Protein AF-A0A2X3M822-F1 (afdb_monomer_lite)

Structure (mmCIF, N/CA/C/O backbone):
data_AF-A0A2X3M822-F1
#
_entry.id   AF-A0A2X3M822-F1
#
loop_
_atom_site.group_PDB
_atom_site.id
_atom_site.type_symbol
_atom_site.label_atom_id
_atom_site.label_alt_id
_atom_site.label_comp_id
_atom_site.label_asym_id
_atom_site.label_entity_id
_atom_site.label_seq_id
_atom_site.pdbx_PDB_ins_code
_atom_site.Cartn_x
_atom_site.Cartn_y
_atom_site.Cartn_z
_atom_site.occupancy
_atom_site.B_iso_or_equiv
_atom_site.auth_seq_id
_atom_site.auth_comp_id
_atom_site.auth_asym_id
_atom_site.auth_atom_id
_atom_site.pdbx_PDB_model_num
ATOM 1 N N . MET A 1 1 ? -4.414 3.227 -18.462 1.00 56.84 1 MET A N 1
ATOM 2 C CA . MET A 1 1 ? -5.120 4.006 -17.420 1.00 56.84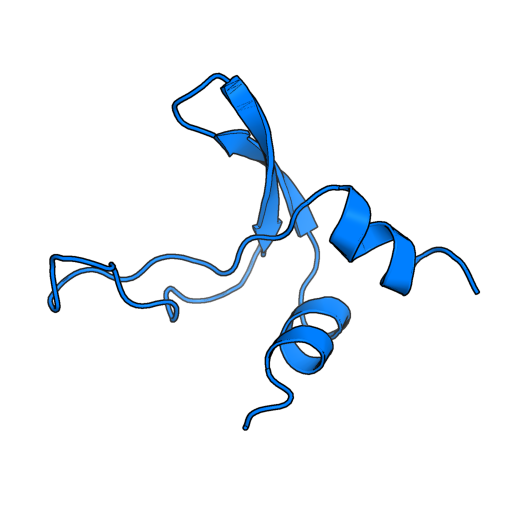 1 MET A CA 1
ATOM 3 C C . MET A 1 1 ? -6.007 3.038 -16.655 1.00 56.84 1 MET A C 1
ATOM 5 O O . MET A 1 1 ? -6.691 2.262 -17.309 1.00 56.84 1 MET A O 1
ATOM 9 N N . SER A 1 2 ? -5.936 3.010 -15.324 1.00 81.44 2 SER A N 1
ATOM 10 C CA . SER A 1 2 ? -6.695 2.074 -14.475 1.00 81.44 2 SER A CA 1
ATOM 11 C C . SER A 1 2 ? -7.218 2.781 -13.227 1.00 81.44 2 SER A C 1
ATOM 13 O O . SER A 1 2 ? -6.515 3.637 -12.698 1.00 81.44 2 SER A O 1
ATOM 15 N N . ASN A 1 3 ? -8.377 2.362 -12.713 1.00 86.06 3 ASN A N 1
ATOM 16 C CA . ASN A 1 3 ? -8.969 2.880 -11.470 1.00 86.06 3 ASN A CA 1
ATOM 17 C C . ASN A 1 3 ? -8.591 2.065 -10.218 1.00 86.06 3 ASN A C 1
ATOM 19 O O . ASN A 1 3 ? -9.152 2.277 -9.145 1.00 86.06 3 ASN A O 1
ATOM 23 N N . TYR A 1 4 ? -7.594 1.178 -10.325 1.00 89.06 4 TYR A N 1
ATOM 24 C CA . TYR A 1 4 ? -7.180 0.277 -9.245 1.00 89.06 4 TYR A CA 1
ATOM 25 C C . TYR A 1 4 ? -6.794 0.972 -7.940 1.00 89.06 4 TYR A C 1
ATOM 27 O O . TYR A 1 4 ? -6.893 0.358 -6.882 1.00 89.06 4 TYR A O 1
ATOM 35 N N . PHE A 1 5 ? -6.371 2.237 -7.992 1.00 87.50 5 PHE A N 1
ATOM 36 C CA . PHE A 1 5 ? -6.110 3.014 -6.785 1.00 87.50 5 PHE A CA 1
ATOM 37 C C . PHE A 1 5 ? -7.365 3.115 -5.907 1.00 87.50 5 PHE A C 1
ATOM 39 O O . PHE A 1 5 ? -7.356 2.632 -4.778 1.00 87.50 5 PHE A O 1
ATOM 46 N N . PHE A 1 6 ? -8.462 3.659 -6.445 1.00 88.88 6 PHE A N 1
ATOM 47 C CA . PHE A 1 6 ? -9.713 3.813 -5.699 1.00 88.88 6 PHE A CA 1
ATOM 48 C C . PHE A 1 6 ? -10.371 2.470 -5.394 1.00 88.88 6 PHE A C 1
ATOM 50 O O . PHE A 1 6 ? -10.887 2.279 -4.296 1.00 88.88 6 PHE A O 1
ATOM 57 N N . GLU A 1 7 ? -10.302 1.516 -6.326 1.00 87.75 7 GLU A N 1
ATOM 58 C CA . GLU A 1 7 ? -10.823 0.169 -6.082 1.00 87.75 7 GLU A CA 1
ATOM 59 C C . GLU A 1 7 ? -10.148 -0.469 -4.866 1.00 87.75 7 GLU A C 1
ATOM 61 O O . GLU A 1 7 ? -10.834 -0.934 -3.963 1.00 87.75 7 GLU A O 1
ATOM 66 N N . ASN A 1 8 ? -8.815 -0.439 -4.787 1.00 87.88 8 ASN A N 1
ATOM 67 C CA . ASN A 1 8 ? -8.099 -0.990 -3.638 1.00 87.88 8 ASN A CA 1
ATOM 68 C C . ASN A 1 8 ? -8.345 -0.175 -2.361 1.00 87.88 8 ASN A C 1
ATOM 70 O O . ASN A 1 8 ? -8.520 -0.772 -1.300 1.00 87.88 8 ASN A O 1
ATOM 74 N N . LEU A 1 9 ? -8.384 1.161 -2.462 1.00 89.19 9 LEU A N 1
ATOM 75 C CA . LEU A 1 9 ? -8.565 2.072 -1.326 1.00 89.19 9 LEU A CA 1
ATOM 76 C C . LEU A 1 9 ? -9.840 1.768 -0.527 1.00 89.19 9 LEU A C 1
ATOM 78 O O . LEU A 1 9 ? -9.801 1.741 0.708 1.00 89.19 9 LEU A O 1
ATOM 82 N N . PHE A 1 10 ? -10.946 1.510 -1.232 1.00 90.56 10 PHE A N 1
ATOM 83 C CA . PHE A 1 10 ? -12.250 1.239 -0.623 1.00 90.56 10 PHE A CA 1
ATOM 84 C C . PHE A 1 10 ? -12.553 -0.251 -0.426 1.00 90.56 10 PHE A C 1
ATOM 86 O O . PHE A 1 10 ? -13.388 -0.585 0.409 1.00 90.56 10 PHE A O 1
ATOM 93 N N . LYS A 1 11 ? -11.896 -1.156 -1.164 1.00 91.25 11 LYS A N 1
ATOM 94 C CA . LYS A 1 11 ? -12.142 -2.605 -1.067 1.00 91.25 11 LYS A CA 1
ATOM 95 C C . LYS A 1 11 ? -11.536 -3.251 0.178 1.00 91.25 11 LYS A C 1
ATOM 97 O O . LYS A 1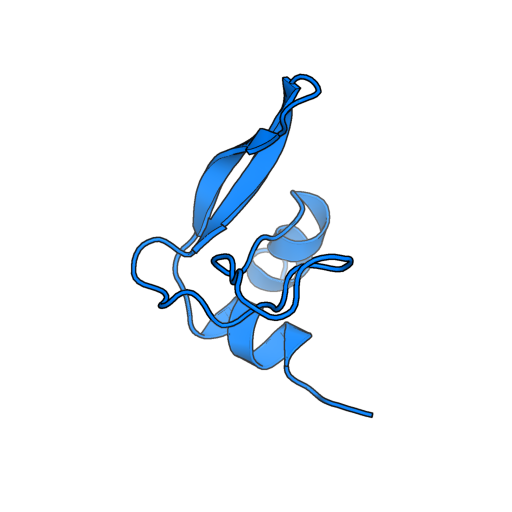 11 ? -12.086 -4.238 0.659 1.00 91.25 11 LYS A O 1
ATOM 102 N N . TYR A 1 12 ? -10.390 -2.763 0.649 1.00 92.56 12 TYR A N 1
ATOM 103 C CA . TYR A 1 12 ? -9.653 -3.396 1.744 1.00 92.56 12 TYR A CA 1
ATOM 104 C C . TYR A 1 12 ? -9.672 -2.562 3.020 1.00 92.56 12 TYR A C 1
ATOM 106 O O . TYR A 1 12 ? -9.754 -1.336 2.983 1.00 92.56 12 TYR A O 1
ATOM 114 N N . GLU A 1 13 ? -9.528 -3.246 4.151 1.00 93.81 13 GLU A N 1
ATOM 115 C CA . GLU A 1 13 ? -9.153 -2.627 5.418 1.00 93.81 13 GLU A CA 1
ATOM 116 C C . GLU A 1 13 ? -7.632 -2.533 5.539 1.00 93.81 13 GLU A C 1
ATOM 118 O O . GLU A 1 13 ? -6.894 -3.373 5.012 1.00 93.81 13 GLU A O 1
ATOM 123 N N . TRP A 1 14 ? -7.170 -1.499 6.240 1.00 94.31 14 TRP A N 1
ATOM 124 C CA . TRP A 1 14 ? -5.768 -1.091 6.275 1.00 94.31 14 TRP A CA 1
ATOM 125 C C . TRP A 1 14 ? -5.203 -1.186 7.691 1.00 94.31 14 TRP A C 1
ATOM 127 O O . TRP A 1 14 ? -5.756 -0.609 8.626 1.00 94.31 14 TRP A O 1
ATOM 137 N N . VAL A 1 15 ? -4.066 -1.869 7.848 1.00 95.50 15 VAL A N 1
ATOM 138 C CA . VAL A 1 15 ? -3.322 -1.941 9.114 1.00 95.50 15 VAL A CA 1
ATOM 139 C C . VAL A 1 15 ? -2.007 -1.180 9.007 1.00 95.50 15 VAL A C 1
ATOM 141 O O . VAL A 1 15 ? -1.302 -1.259 7.999 1.00 95.50 15 VAL A O 1
ATOM 144 N N . GLN A 1 16 ? -1.674 -0.419 10.050 1.00 95.44 16 GLN A N 1
ATOM 145 C CA . GLN A 1 16 ? -0.428 0.338 10.101 1.00 95.44 16 GLN A CA 1
ATOM 146 C C . GLN A 1 16 ? 0.778 -0.606 10.199 1.00 95.44 16 GLN A C 1
ATOM 148 O O . GLN A 1 16 ? 0.835 -1.479 11.063 1.00 95.44 16 GLN A O 1
ATOM 153 N N . THR A 1 17 ? 1.781 -0.362 9.365 1.00 95.00 17 THR A N 1
ATOM 154 C CA . THR A 1 17 ? 3.066 -1.063 9.335 1.00 95.00 17 THR A CA 1
ATOM 155 C C . THR A 1 17 ? 4.227 -0.071 9.156 1.00 95.00 17 THR A C 1
ATOM 157 O O . THR A 1 17 ? 4.041 1.153 9.144 1.00 95.00 17 THR A O 1
ATOM 160 N N . ARG A 1 18 ? 5.457 -0.585 9.070 1.00 92.88 18 ARG A N 1
ATOM 161 C CA . ARG A 1 18 ? 6.686 0.191 8.870 1.00 92.88 18 ARG A CA 1
ATOM 162 C C . ARG A 1 18 ? 7.393 -0.269 7.601 1.00 92.88 18 ARG A C 1
ATOM 164 O O . ARG A 1 18 ? 7.570 -1.465 7.387 1.00 92.88 18 ARG A O 1
ATOM 171 N N . SER A 1 19 ? 7.837 0.684 6.786 1.00 91.69 19 SER A N 1
ATOM 172 C CA . SER A 1 19 ? 8.696 0.398 5.637 1.00 91.69 19 SER A CA 1
ATOM 173 C C . SER A 1 19 ? 10.075 -0.102 6.097 1.00 91.69 19 SER A C 1
ATOM 175 O O . SER A 1 19 ? 10.456 0.134 7.248 1.00 91.69 19 SER A O 1
ATOM 177 N N . PRO A 1 20 ? 10.888 -0.702 5.206 1.00 92.00 20 PRO A N 1
ATOM 178 C CA . PRO A 1 20 ? 12.271 -1.069 5.529 1.00 92.00 20 PRO A CA 1
ATOM 179 C C . PRO A 1 20 ? 13.130 0.105 6.029 1.00 92.00 20 PRO A C 1
ATOM 181 O O . PRO A 1 20 ? 14.090 -0.101 6.761 1.00 92.00 20 PRO A O 1
ATOM 184 N N . ALA A 1 21 ? 12.769 1.340 5.661 1.00 94.44 21 ALA A N 1
ATOM 185 C CA . ALA A 1 21 ? 13.427 2.565 6.114 1.00 94.44 21 ALA A CA 1
ATOM 186 C C . ALA A 1 21 ? 12.793 3.174 7.387 1.00 94.44 21 ALA A C 1
ATOM 188 O O . ALA A 1 21 ? 13.153 4.277 7.786 1.00 94.44 21 ALA A O 1
ATOM 189 N N . GLY A 1 22 ? 11.824 2.497 8.016 1.00 91.62 22 GLY A N 1
ATOM 190 C CA . GLY A 1 22 ? 11.170 2.923 9.262 1.00 91.62 22 GLY A CA 1
ATOM 191 C C . GLY A 1 22 ? 9.997 3.903 9.101 1.00 91.62 22 GLY A C 1
ATOM 192 O O . GLY A 1 22 ? 9.388 4.311 10.098 1.00 91.62 22 GLY A O 1
ATOM 193 N N . ALA A 1 23 ? 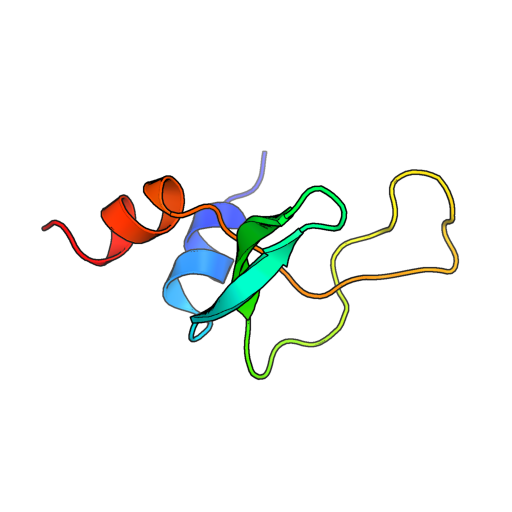9.634 4.269 7.870 1.00 93.38 23 ALA A N 1
ATOM 194 C CA . ALA A 1 23 ? 8.507 5.166 7.609 1.00 93.38 23 ALA A CA 1
ATOM 195 C C . ALA A 1 23 ? 7.163 4.466 7.868 1.00 93.38 23 ALA A C 1
ATOM 197 O O . ALA A 1 23 ? 7.045 3.258 7.675 1.00 93.38 23 ALA A O 1
ATOM 198 N N . ILE A 1 24 ? 6.146 5.220 8.294 1.00 94.19 24 ILE A N 1
ATOM 199 C CA . ILE A 1 24 ? 4.785 4.688 8.456 1.00 94.19 24 ILE A CA 1
ATOM 200 C C . ILE A 1 24 ? 4.203 4.379 7.078 1.00 94.19 24 ILE A C 1
ATOM 202 O O . ILE A 1 24 ? 4.255 5.215 6.176 1.00 94.19 24 ILE A O 1
ATOM 206 N N . GLN A 1 25 ? 3.637 3.186 6.941 1.00 94.56 25 GLN A N 1
ATOM 207 C CA . GLN A 1 25 ? 2.876 2.750 5.773 1.00 94.56 25 GLN A CA 1
ATOM 208 C C . GLN A 1 25 ? 1.646 1.975 6.240 1.00 94.56 25 GLN A C 1
ATOM 210 O O . GLN A 1 25 ? 1.556 1.595 7.407 1.00 94.56 25 GLN A O 1
ATOM 215 N N . PHE A 1 26 ? 0.710 1.727 5.334 1.00 95.31 26 PHE A N 1
ATOM 216 C CA . PHE A 1 26 ? -0.432 0.858 5.581 1.00 95.31 26 PHE A CA 1
ATOM 217 C C . PHE A 1 26 ? -0.423 -0.308 4.605 1.00 95.31 26 PHE A C 1
ATOM 219 O O . PHE A 1 26 ? -0.141 -0.119 3.424 1.00 95.31 26 PHE A O 1
ATOM 226 N N . GLU A 1 27 ? -0.739 -1.501 5.096 1.00 96.12 27 GLU A N 1
ATOM 227 C CA . GLU A 1 27 ? -0.880 -2.717 4.294 1.00 96.12 27 GLU A CA 1
ATOM 228 C C . GLU A 1 27 ? -2.320 -3.231 4.389 1.00 96.12 27 GLU A C 1
ATOM 230 O O . GLU A 1 27 ? -2.966 -3.107 5.432 1.00 96.12 27 GLU A O 1
ATOM 235 N N . ALA A 1 28 ? -2.839 -3.782 3.293 1.00 95.94 28 ALA A N 1
ATOM 236 C CA . ALA A 1 28 ? -4.170 -4.375 3.276 1.00 95.94 28 ALA A CA 1
ATOM 237 C C . ALA A 1 28 ? -4.203 -5.686 4.088 1.00 95.94 28 ALA A C 1
ATOM 239 O O . ALA A 1 28 ? -3.429 -6.606 3.816 1.00 95.94 28 ALA A O 1
ATOM 240 N N . VAL A 1 29 ? -5.118 -5.789 5.060 1.00 92.06 29 VAL A N 1
ATOM 241 C CA . VAL A 1 29 ? -5.156 -6.893 6.046 1.00 92.06 29 VAL A CA 1
ATOM 242 C C . VAL A 1 29 ? -5.328 -8.262 5.366 1.00 92.06 29 VAL A C 1
ATOM 244 O O . VAL A 1 29 ? -4.421 -9.098 5.414 1.00 92.06 29 VAL A O 1
ATOM 247 N N . ASP A 1 30 ? -6.432 -8.445 4.637 1.00 91.56 30 ASP A N 1
ATOM 248 C CA . ASP A 1 30 ? -6.833 -9.727 4.028 1.00 91.56 30 ASP A CA 1
ATOM 249 C C . ASP A 1 30 ? -6.707 -9.738 2.494 1.00 91.56 30 ASP A C 1
ATOM 251 O O . ASP A 1 30 ? -7.443 -10.427 1.783 1.00 91.56 30 ASP A O 1
ATOM 255 N N . ALA A 1 31 ? -5.775 -8.952 1.948 1.00 93.25 31 ALA A N 1
ATOM 256 C CA . ALA A 1 31 ? -5.521 -8.941 0.511 1.00 93.25 31 ALA A CA 1
ATOM 257 C C . ALA A 1 31 ? -4.527 -10.042 0.088 1.00 93.25 31 ALA A C 1
ATOM 259 O O . ALA A 1 31 ? -3.524 -10.263 0.775 1.00 93.25 31 ALA A O 1
ATOM 260 N N . PRO A 1 32 ? -4.741 -10.692 -1.073 1.00 93.75 32 PRO A N 1
ATOM 261 C CA . PRO A 1 32 ? -3.732 -11.547 -1.689 1.00 93.75 32 PRO A CA 1
ATOM 262 C C . PRO A 1 32 ? -2.540 -10.729 -2.212 1.00 93.75 32 PRO A C 1
ATOM 264 O O . PRO A 1 32 ? -2.647 -9.529 -2.476 1.00 93.75 32 PRO A O 1
ATOM 267 N N . GLU A 1 33 ? -1.405 -11.394 -2.432 1.00 95.06 33 GLU A N 1
ATOM 268 C CA . GLU A 1 33 ? -0.240 -10.786 -3.078 1.00 95.06 33 GLU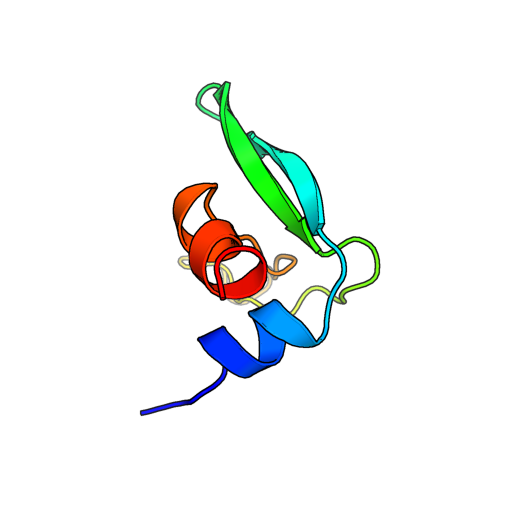 A CA 1
ATOM 269 C C . GLU A 1 33 ? -0.483 -10.613 -4.583 1.00 95.06 33 GLU A C 1
ATOM 271 O O . GLU A 1 33 ? -0.407 -11.558 -5.373 1.00 95.06 33 GLU A O 1
ATOM 276 N N . ILE A 1 34 ? -0.807 -9.387 -4.987 1.00 93.62 34 ILE A N 1
ATOM 277 C CA . ILE A 1 34 ? -1.214 -9.058 -6.362 1.00 93.62 34 ILE A CA 1
ATOM 278 C C . ILE A 1 34 ? -0.353 -7.977 -7.007 1.00 93.62 34 ILE A C 1
ATOM 280 O O . ILE A 1 34 ? -0.379 -7.840 -8.229 1.00 93.62 34 ILE A O 1
ATOM 284 N N . ILE A 1 35 ? 0.422 -7.232 -6.216 1.00 93.00 35 ILE A N 1
ATOM 285 C CA . ILE A 1 35 ? 1.302 -6.182 -6.723 1.00 93.00 35 ILE A CA 1
ATOM 286 C C . ILE A 1 35 ? 2.622 -6.831 -7.156 1.00 93.00 35 ILE A C 1
ATOM 288 O O . ILE A 1 35 ? 3.264 -7.466 -6.318 1.00 93.00 35 ILE A O 1
ATOM 292 N N . PRO A 1 36 ? 3.030 -6.726 -8.433 1.00 95.25 36 PRO A N 1
ATOM 293 C CA . PRO A 1 36 ? 4.277 -7.320 -8.900 1.00 95.25 36 PRO A CA 1
ATOM 294 C C . PRO A 1 36 ? 5.486 -6.616 -8.278 1.00 95.25 36 PRO A C 1
ATOM 296 O O . PRO A 1 36 ? 5.478 -5.401 -8.065 1.00 95.25 36 PRO A O 1
ATOM 299 N N . ASP A 1 37 ? 6.536 -7.382 -8.003 1.00 95.31 37 ASP A N 1
ATOM 300 C CA . ASP A 1 37 ? 7.827 -6.810 -7.638 1.00 95.31 37 ASP A CA 1
ATOM 301 C C . ASP A 1 37 ? 8.452 -6.065 -8.839 1.00 95.31 37 ASP A C 1
ATOM 303 O O . ASP A 1 37 ? 8.320 -6.517 -9.979 1.00 95.31 37 ASP A O 1
ATOM 307 N N . PRO A 1 38 ? 9.125 -4.918 -8.618 1.00 94.56 38 PRO A N 1
ATOM 308 C CA . PRO A 1 38 ? 9.687 -4.113 -9.703 1.00 94.56 38 PRO A CA 1
ATOM 309 C C . PRO A 1 38 ? 10.855 -4.766 -10.458 1.00 94.56 38 PRO A C 1
ATOM 311 O O . PRO A 1 38 ? 11.152 -4.333 -11.571 1.00 94.56 38 PRO A O 1
ATOM 314 N N . PHE A 1 39 ? 11.531 -5.766 -9.882 1.00 95.31 39 PHE A N 1
ATOM 315 C CA . PHE A 1 39 ? 12.728 -6.378 -10.477 1.00 95.31 39 PHE A CA 1
ATOM 316 C C . PHE A 1 39 ? 12.647 -7.902 -10.590 1.00 95.31 39 PHE A C 1
ATOM 318 O O . PHE A 1 39 ? 13.344 -8.485 -11.419 1.00 95.31 39 PHE A O 1
ATOM 325 N N . ASP A 1 40 ? 11.812 -8.552 -9.778 1.00 94.81 40 ASP A N 1
ATOM 326 C CA . ASP A 1 40 ? 11.674 -10.006 -9.745 1.00 94.81 40 ASP A CA 1
ATOM 327 C C . ASP A 1 40 ? 10.258 -10.455 -10.158 1.00 94.81 40 ASP A C 1
ATOM 329 O O . ASP A 1 40 ? 9.334 -10.423 -9.345 1.00 94.81 40 ASP A O 1
ATOM 333 N N . PRO A 1 41 ? 10.052 -10.949 -11.392 1.00 93.62 41 PRO A N 1
ATOM 334 C CA . PRO A 1 41 ? 8.722 -11.335 -11.867 1.00 93.62 41 PRO A CA 1
ATOM 335 C C . PRO A 1 41 ? 8.125 -12.541 -11.122 1.00 93.62 41 PRO A C 1
ATOM 337 O O . PRO A 1 41 ? 6.934 -12.817 -11.275 1.00 93.62 41 PRO A O 1
ATOM 340 N N . SER A 1 42 ? 8.923 -13.267 -10.328 1.00 95.44 42 SER A N 1
ATOM 341 C CA . SER A 1 42 ? 8.437 -14.377 -9.500 1.00 95.44 42 SER A CA 1
ATOM 342 C C . SER A 1 42 ? 7.831 -13.918 -8.170 1.00 95.44 42 SER A C 1
ATOM 344 O O . SER A 1 42 ? 7.138 -14.699 -7.517 1.00 95.44 42 SER A O 1
ATOM 346 N N . LYS A 1 43 ? 8.058 -12.658 -7.772 1.00 95.75 43 LYS A N 1
ATOM 347 C CA . LYS A 1 43 ? 7.618 -12.108 -6.487 1.00 95.75 43 LYS A CA 1
ATOM 348 C C . LYS A 1 43 ? 6.406 -11.203 -6.639 1.00 95.75 43 LYS A C 1
ATOM 350 O O . LYS A 1 43 ? 6.287 -10.413 -7.578 1.00 95.75 43 LYS A O 1
ATOM 355 N N . LYS A 1 44 ? 5.518 -11.289 -5.653 1.00 96.19 44 LYS A N 1
ATOM 356 C CA . LYS A 1 44 ? 4.379 -10.390 -5.492 1.00 96.19 44 LYS A CA 1
ATOM 357 C C . LYS A 1 44 ? 4.325 -9.871 -4.063 1.00 96.19 44 LYS A C 1
ATOM 359 O O . LYS A 1 44 ? 5.031 -10.351 -3.183 1.00 96.19 44 LYS A O 1
ATOM 364 N N . ARG A 1 45 ? 3.538 -8.819 -3.867 1.00 94.50 45 ARG A N 1
ATOM 365 C CA . ARG A 1 45 ? 3.360 -8.128 -2.591 1.00 94.50 45 ARG A CA 1
ATOM 366 C C . ARG A 1 45 ? 1.890 -7.789 -2.394 1.00 94.50 45 ARG A C 1
ATOM 368 O O . ARG A 1 45 ? 1.127 -7.673 -3.364 1.00 94.50 45 ARG A O 1
ATOM 375 N N . LYS A 1 46 ? 1.491 -7.611 -1.140 1.00 96.06 46 LYS A N 1
ATOM 376 C CA . LYS A 1 46 ? 0.177 -7.058 -0.817 1.00 96.06 46 LYS A CA 1
ATOM 377 C C . LYS A 1 46 ? 0.091 -5.579 -1.230 1.00 96.06 46 LYS A C 1
ATOM 379 O O . LYS A 1 46 ? 1.121 -4.904 -1.301 1.00 96.06 46 LYS A O 1
ATOM 384 N N . PRO A 1 47 ? -1.116 -5.059 -1.512 1.00 95.75 47 PRO A N 1
ATOM 385 C CA . PRO A 1 47 ? -1.334 -3.628 -1.683 1.00 95.75 47 PRO A CA 1
ATOM 386 C C . PRO A 1 47 ? -0.916 -2.839 -0.439 1.00 95.75 47 PRO A C 1
ATOM 388 O O . PRO A 1 47 ? -1.202 -3.249 0.688 1.00 95.75 47 PRO A O 1
ATOM 391 N N . THR A 1 48 ? -0.296 -1.681 -0.659 1.00 95.12 48 THR A N 1
ATOM 392 C CA . THR A 1 48 ? 0.067 -0.728 0.391 1.00 95.12 48 THR A CA 1
ATOM 393 C C . THR A 1 48 ? -0.431 0.674 0.054 1.00 95.12 48 THR A C 1
ATOM 395 O O . THR A 1 48 ? -0.647 0.993 -1.115 1.00 95.12 48 THR A O 1
ATOM 398 N N . MET A 1 49 ? -0.620 1.497 1.085 1.00 95.25 49 MET A N 1
ATOM 399 C CA . MET A 1 49 ? -1.033 2.900 0.987 1.00 95.25 49 MET A CA 1
ATOM 400 C C . MET A 1 49 ? -0.183 3.781 1.903 1.00 95.25 49 MET A C 1
ATOM 402 O O . MET A 1 49 ? 0.342 3.332 2.931 1.00 95.25 49 MET A O 1
ATOM 406 N N . LEU A 1 50 ? -0.061 5.055 1.538 1.00 93.50 50 LEU A N 1
ATOM 407 C CA . LEU A 1 50 ? 0.493 6.094 2.397 1.00 93.50 50 LEU A CA 1
ATOM 408 C C . LEU A 1 50 ? -0.589 6.655 3.325 1.00 93.50 50 LEU A C 1
ATOM 410 O O . LEU A 1 50 ? -1.786 6.544 3.071 1.00 93.50 50 LEU A O 1
ATOM 414 N N . VAL A 1 51 ? -0.153 7.332 4.391 1.00 88.31 51 VAL A N 1
ATOM 415 C CA . VAL A 1 51 ? -1.054 8.054 5.309 1.00 88.31 51 VAL A CA 1
ATOM 416 C C . VAL A 1 51 ? -1.951 9.032 4.535 1.00 88.31 51 VAL A C 1
ATOM 418 O O . VAL A 1 51 ? -3.149 9.096 4.783 1.00 88.31 51 VAL A O 1
ATOM 421 N N . THR A 1 52 ? -1.379 9.754 3.568 1.00 87.50 52 THR A N 1
ATOM 422 C CA . THR A 1 52 ? -2.080 10.736 2.724 1.00 87.50 52 THR A CA 1
ATOM 423 C C . THR A 1 52 ? -3.050 10.111 1.726 1.00 87.50 52 THR A C 1
ATOM 425 O O . THR A 1 52 ? -3.948 10.793 1.256 1.00 87.50 52 THR A O 1
ATOM 428 N N . ASP A 1 53 ? -2.901 8.831 1.387 1.00 85.69 53 ASP A N 1
ATOM 429 C CA . ASP A 1 53 ? -3.860 8.162 0.501 1.00 85.69 53 ASP A CA 1
ATOM 430 C C . ASP A 1 53 ? -5.142 7.829 1.271 1.00 85.69 53 ASP A C 1
ATOM 432 O O . ASP A 1 53 ? -6.249 7.964 0.753 1.00 85.69 53 ASP A O 1
ATOM 436 N N . LEU A 1 54 ? -5.000 7.455 2.547 1.00 85.62 54 LEU A N 1
ATOM 437 C CA . LEU A 1 54 ? -6.131 7.163 3.422 1.00 85.62 54 LEU A CA 1
ATOM 438 C C . LEU A 1 54 ? -6.944 8.408 3.788 1.00 85.62 54 LEU A C 1
ATOM 440 O O . LEU A 1 54 ? -8.134 8.272 4.069 1.00 85.62 54 LEU A O 1
ATOM 444 N N . THR A 1 55 ? -6.372 9.618 3.741 1.00 85.31 55 THR A N 1
ATOM 445 C CA . THR A 1 55 ? -7.161 10.839 3.989 1.00 85.31 55 THR A CA 1
ATOM 446 C C . THR A 1 55 ? -8.285 10.990 2.969 1.00 85.31 55 THR A C 1
ATOM 448 O O . THR A 1 55 ? -9.376 11.381 3.350 1.00 85.31 55 THR A O 1
ATOM 451 N N . LEU A 1 56 ? -8.084 10.559 1.716 1.00 84.75 56 LEU A N 1
ATOM 452 C CA . LEU A 1 56 ? -9.119 10.575 0.669 1.00 84.75 56 LEU A CA 1
ATOM 453 C C . LEU A 1 56 ? -10.292 9.613 0.935 1.00 84.75 56 LEU A C 1
ATOM 455 O O . LEU A 1 56 ? -11.308 9.681 0.249 1.00 84.75 56 LEU A O 1
ATOM 459 N N . ARG A 1 57 ? -10.143 8.679 1.883 1.00 81.50 57 ARG A N 1
ATOM 460 C CA . ARG A 1 57 ? -11.210 7.765 2.316 1.00 81.50 57 ARG A CA 1
ATOM 461 C C . ARG A 1 57 ? -11.967 8.286 3.536 1.00 81.50 57 ARG A C 1
ATOM 463 O O . ARG A 1 57 ? -13.145 7.972 3.682 1.00 81.50 57 ARG A O 1
ATOM 470 N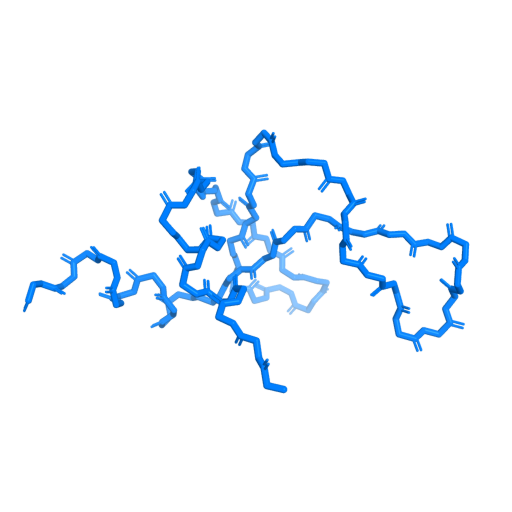 N . PHE A 1 58 ? -11.282 8.985 4.438 1.00 78.94 58 PHE A N 1
ATOM 471 C CA . PHE A 1 58 ? -11.823 9.359 5.748 1.00 78.94 58 PHE A CA 1
ATOM 472 C C . PHE A 1 58 ? -12.239 10.827 5.854 1.00 78.94 58 PHE A C 1
ATOM 474 O O . PHE A 1 58 ? -13.004 11.154 6.758 1.00 78.94 58 PHE A O 1
ATOM 481 N N . ASP A 1 59 ? -11.749 11.685 4.959 1.00 68.56 59 ASP A N 1
ATOM 482 C CA . ASP A 1 59 ? -12.152 13.086 4.855 1.00 68.56 59 ASP A CA 1
ATOM 483 C C . ASP A 1 59 ? -13.274 13.211 3.796 1.00 68.56 59 ASP A C 1
ATOM 485 O O . ASP A 1 59 ? -13.029 12.844 2.642 1.00 68.56 59 ASP A O 1
ATOM 489 N N . PRO A 1 60 ? -14.510 13.607 4.174 1.00 60.41 60 PRO A N 1
ATOM 490 C CA . PRO A 1 60 ? -15.649 13.732 3.260 1.00 60.41 60 PRO A CA 1
ATOM 491 C C . PRO A 1 60 ? -15.573 14.916 2.287 1.00 60.41 60 PRO A C 1
ATOM 493 O O . PRO A 1 60 ? -15.031 15.981 2.658 1.00 60.41 60 PRO A O 1
#

Radius of gyration: 12.2 Å; chains: 1; bounding box: 29×28×28 Å

Organism: Escherichia coli (NCBI:txid562)

pLDDT: mean 90.34, std 7.77, range [56.84, 96.19]

InterPro domains:
  IPR000763 Catalase-peroxidase haem [PTHR30555] (2-60)
  IPR010255 Haem 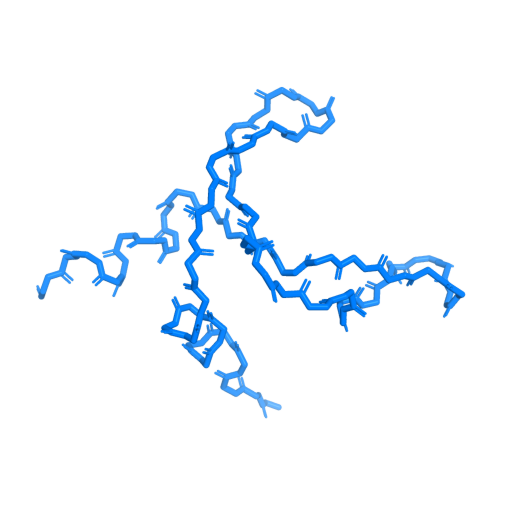peroxidase superfamily [SSF48113] (2-60)

Secondary structure (DSSP, 8-state):
---HHHHHHHHS-EEEEE-TTS-EEEEETT--S-EEPSS-TT-EE--EE-HHHHHHHH--

Foldseek 3Di:
DDPVLVVVLPVFDWDWDADPVGDIKIFGDPFDFDDADPPDNVDGHTDIGDPVSNCVVVPD

Sequence (60 aa):
MSNYFFENLFKYEWVQTRSPAGAIQFEAVDAPEIIPDPFDPSKKRKPTMLVTDLTLRFDP